Protein AF-A0A955TG73-F1 (afdb_monomer)

Structure (mmCIF, N/CA/C/O backbone):
data_AF-A0A955TG73-F1
#
_entry.id   AF-A0A955TG73-F1
#
loop_
_atom_site.group_PDB
_atom_site.id
_atom_site.type_symbol
_atom_site.label_atom_id
_atom_site.label_alt_id
_atom_site.label_comp_id
_atom_site.label_asym_id
_atom_site.label_entity_id
_atom_site.label_seq_id
_atom_site.pdbx_PDB_ins_code
_atom_site.Cartn_x
_atom_site.Cartn_y
_atom_site.Cartn_z
_atom_site.occupancy
_atom_site.B_iso_or_equiv
_atom_site.auth_seq_id
_atom_site.auth_comp_id
_atom_site.auth_asym_id
_atom_site.auth_atom_id
_atom_site.pdbx_PDB_model_num
ATOM 1 N N . GLY A 1 1 ? -7.334 1.514 2.984 1.00 88.94 1 GLY A N 1
ATOM 2 C CA . GLY A 1 1 ? -6.263 2.511 3.177 1.00 88.94 1 GLY A CA 1
ATOM 3 C C . GLY A 1 1 ? -4.890 1.878 3.072 1.00 88.94 1 GLY A C 1
ATOM 4 O O . GLY A 1 1 ? -4.337 1.876 1.985 1.00 88.94 1 GLY A O 1
ATOM 5 N N . ALA A 1 2 ? -4.373 1.296 4.160 1.00 93.38 2 ALA A N 1
ATOM 6 C CA . ALA A 1 2 ? -3.026 0.706 4.228 1.00 93.38 2 ALA A CA 1
ATOM 7 C C . ALA A 1 2 ? -2.688 -0.260 3.074 1.00 93.38 2 ALA A C 1
ATOM 9 O O . ALA A 1 2 ? -1.626 -0.147 2.473 1.00 93.38 2 ALA A O 1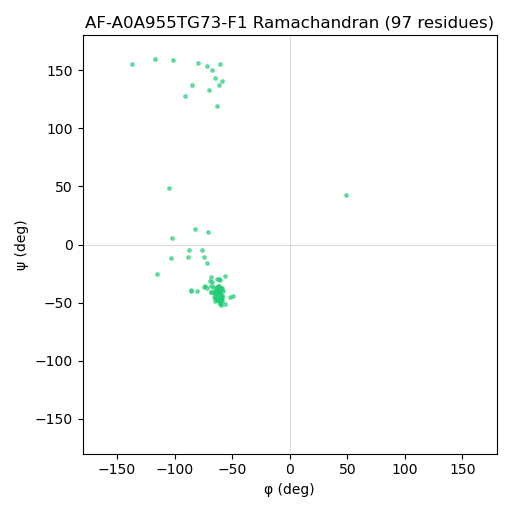
ATOM 10 N N . VAL A 1 3 ? -3.624 -1.150 2.729 1.00 93.81 3 VAL A N 1
ATOM 11 C CA . VAL A 1 3 ? -3.494 -2.100 1.606 1.00 93.81 3 VAL A CA 1
ATOM 12 C C . VAL A 1 3 ? -3.314 -1.376 0.263 1.00 93.81 3 VAL A C 1
ATOM 14 O O . VAL A 1 3 ? -2.458 -1.758 -0.523 1.00 93.81 3 VAL A O 1
ATOM 17 N N . SER A 1 4 ? -4.056 -0.281 0.056 1.00 94.62 4 SER A N 1
ATOM 18 C CA . SER A 1 4 ? -3.973 0.574 -1.139 1.00 94.62 4 SER A CA 1
ATOM 19 C C . SER A 1 4 ? -2.624 1.268 -1.252 1.00 94.62 4 SER A C 1
ATOM 21 O O . SER A 1 4 ? -1.999 1.240 -2.298 1.00 94.62 4 SER A O 1
ATOM 23 N N . ILE A 1 5 ? -2.160 1.883 -0.162 1.00 93.12 5 ILE A N 1
ATOM 24 C CA . ILE A 1 5 ? -0.894 2.631 -0.157 1.00 93.12 5 ILE A CA 1
ATOM 25 C C . ILE A 1 5 ? 0.306 1.689 -0.300 1.00 93.12 5 ILE A C 1
ATOM 27 O O . ILE A 1 5 ? 1.305 2.063 -0.895 1.00 93.12 5 ILE A O 1
ATOM 31 N N . SER A 1 6 ? 0.200 0.464 0.216 1.00 94.12 6 SER A N 1
ATOM 32 C CA . SER A 1 6 ? 1.250 -0.558 0.087 1.00 94.12 6 SER A CA 1
ATOM 33 C C . SER A 1 6 ? 1.194 -1.309 -1.251 1.00 94.12 6 SER A C 1
ATOM 35 O O . SER A 1 6 ? 1.786 -2.379 -1.353 1.00 94.12 6 SER A O 1
ATOM 37 N N . ALA A 1 7 ? 0.433 -0.793 -2.225 1.00 92.06 7 ALA A N 1
ATOM 38 C CA . ALA A 1 7 ? 0.289 -1.340 -3.571 1.00 92.06 7 ALA A CA 1
ATOM 39 C C . ALA A 1 7 ? -0.008 -2.849 -3.607 1.00 92.06 7 ALA A C 1
ATOM 41 O O . ALA A 1 7 ? 0.541 -3.593 -4.414 1.00 92.06 7 ALA A O 1
ATOM 42 N N . LEU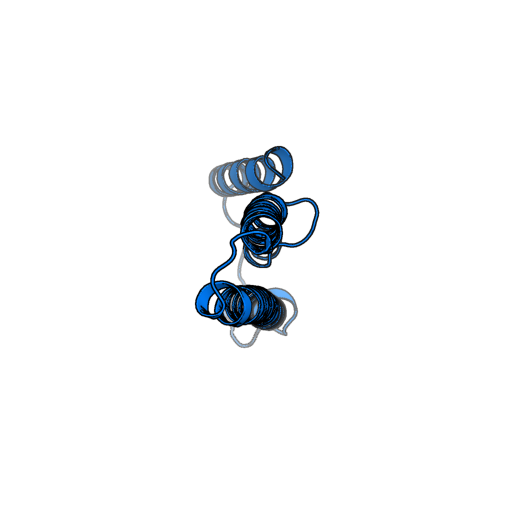 A 1 8 ? -0.891 -3.328 -2.727 1.00 91.94 8 LEU A N 1
ATOM 43 C CA . LEU A 1 8 ? -1.290 -4.734 -2.727 1.00 91.94 8 LEU A CA 1
ATOM 44 C C . LEU A 1 8 ? -2.434 -4.980 -3.730 1.00 91.94 8 LEU A C 1
ATOM 46 O O . LEU A 1 8 ? -3.400 -4.205 -3.755 1.00 91.94 8 LEU A O 1
ATOM 50 N N . PRO A 1 9 ? -2.402 -6.074 -4.512 1.00 90.12 9 PRO A N 1
ATOM 51 C CA . PRO A 1 9 ? -3.564 -6.503 -5.289 1.00 90.12 9 PRO A CA 1
ATOM 52 C C . PRO A 1 9 ? -4.751 -6.766 -4.345 1.00 90.12 9 PRO A C 1
ATOM 54 O O . PRO A 1 9 ? -4.528 -7.331 -3.268 1.00 90.12 9 PRO A O 1
ATOM 57 N N . PRO A 1 10 ? -6.007 -6.406 -4.681 1.00 91.62 10 PRO A N 1
ATOM 58 C CA . PRO A 1 10 ? -6.549 -5.826 -5.921 1.00 91.62 10 PRO A CA 1
ATOM 59 C C . PRO A 1 10 ? -6.870 -4.317 -5.796 1.00 91.62 10 PRO A C 1
ATOM 61 O O . PRO A 1 10 ? -7.989 -3.888 -6.048 1.00 91.62 10 PRO A O 1
ATOM 64 N N . THR A 1 11 ? -5.950 -3.501 -5.278 1.00 95.38 11 THR A N 1
ATOM 65 C CA . THR A 1 11 ? -6.231 -2.077 -5.010 1.00 95.38 11 THR A CA 1
ATOM 66 C C . THR A 1 11 ? -5.660 -1.140 -6.069 1.00 95.38 11 THR A C 1
ATOM 68 O O . THR A 1 11 ? -4.676 -1.451 -6.736 1.00 95.38 11 THR A O 1
ATOM 71 N N . ASN A 1 12 ? -6.218 0.069 -6.155 1.00 95.44 12 ASN A N 1
ATOM 72 C CA . ASN A 1 12 ? -5.784 1.098 -7.102 1.00 95.44 12 ASN A CA 1
ATOM 73 C C . ASN A 1 12 ? -4.295 1.480 -7.000 1.00 95.44 12 ASN A C 1
ATOM 75 O O . ASN A 1 12 ? -3.692 1.887 -7.992 1.00 95.44 12 ASN A O 1
ATOM 79 N N . GLY A 1 13 ? -3.681 1.331 -5.822 1.00 93.44 13 GLY A N 1
ATOM 80 C CA . GLY A 1 13 ? -2.260 1.606 -5.637 1.00 93.44 13 GLY A CA 1
ATOM 81 C C . GLY A 1 13 ? -1.384 0.595 -6.366 1.00 93.44 13 GLY A C 1
ATOM 82 O O . GLY A 1 13 ? -0.385 0.993 -6.956 1.00 93.44 13 GLY A O 1
ATOM 83 N N . PHE A 1 14 ? -1.805 -0.675 -6.417 1.00 94.56 14 PHE A N 1
ATOM 84 C CA . PHE A 1 14 ? -1.123 -1.699 -7.208 1.00 94.56 14 PHE A CA 1
ATOM 85 C C . PHE A 1 14 ? -1.175 -1.372 -8.699 1.00 94.56 14 PHE A C 1
ATOM 87 O O . PHE A 1 14 ? -0.140 -1.383 -9.355 1.00 94.56 14 PHE A O 1
ATOM 94 N N . VAL A 1 15 ? -2.353 -1.019 -9.227 1.00 95.25 15 VAL A N 1
ATOM 95 C CA . VAL A 1 15 ? -2.510 -0.654 -10.647 1.00 95.25 15 VAL A CA 1
ATOM 96 C C . VAL A 1 15 ? -1.630 0.536 -11.013 1.00 95.25 15 VAL A C 1
ATOM 98 O O . VAL A 1 15 ? -0.932 0.498 -12.023 1.00 95.25 15 VAL A O 1
ATOM 101 N N . SER A 1 16 ? -1.624 1.578 -10.180 1.00 94.31 16 SER A N 1
ATOM 102 C CA . SER A 1 16 ? -0.796 2.765 -10.400 1.00 94.31 16 SER A CA 1
ATOM 103 C C . SER A 1 16 ? 0.697 2.425 -10.436 1.00 94.31 16 SER A C 1
ATOM 105 O O . SER A 1 16 ? 1.390 2.774 -11.391 1.00 94.31 16 SER A O 1
ATOM 107 N N 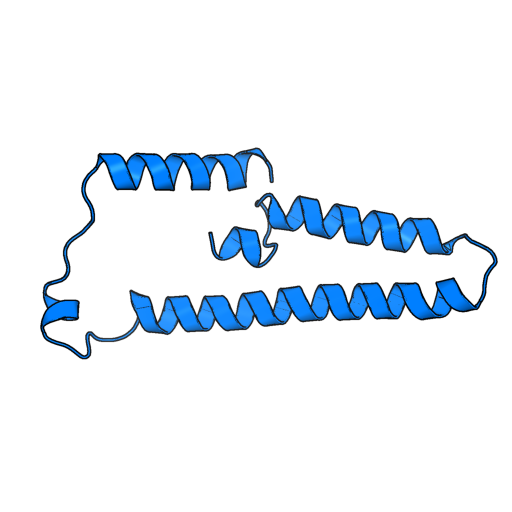. GLU A 1 17 ? 1.200 1.698 -9.434 1.00 94.38 17 GLU A N 1
ATOM 108 C CA . GLU A 1 17 ? 2.620 1.339 -9.363 1.00 94.38 17 GLU A CA 1
ATOM 109 C C . GLU A 1 17 ? 3.017 0.372 -10.488 1.00 94.38 17 GLU A C 1
ATOM 111 O O . GLU A 1 17 ? 4.080 0.513 -11.094 1.00 94.38 17 GLU A O 1
ATOM 116 N N . TRP A 1 18 ? 2.123 -0.549 -10.853 1.00 93.69 18 TRP A N 1
ATOM 117 C CA . TRP A 1 18 ? 2.304 -1.440 -11.994 1.00 93.69 18 TRP A CA 1
ATOM 118 C C . TRP A 1 18 ? 2.451 -0.678 -13.315 1.00 93.69 18 TRP A C 1
ATOM 120 O O . TRP A 1 18 ? 3.357 -0.975 -14.094 1.00 93.69 18 TRP A O 1
ATOM 130 N N . LEU A 1 19 ? 1.621 0.341 -13.562 1.00 95.06 19 LEU A N 1
ATOM 131 C CA . LEU A 1 19 ? 1.738 1.192 -14.752 1.00 95.06 19 LEU A CA 1
ATOM 132 C C . LEU A 1 19 ? 3.072 1.948 -14.787 1.00 95.06 19 LEU A C 1
ATOM 134 O O . LEU A 1 19 ? 3.674 2.083 -15.854 1.00 95.06 19 LEU A O 1
ATOM 138 N N . VAL A 1 20 ? 3.574 2.394 -13.630 1.00 94.44 20 VAL A N 1
ATOM 139 C CA . VAL A 1 20 ? 4.906 3.011 -13.534 1.00 94.44 20 VAL A CA 1
ATOM 140 C C . VAL A 1 20 ? 5.994 1.999 -13.895 1.00 94.44 20 VAL A C 1
ATOM 142 O O . VAL A 1 20 ? 6.860 2.313 -14.713 1.00 94.44 20 VAL A O 1
ATOM 145 N N . PHE A 1 21 ? 5.933 0.772 -13.366 1.00 92.75 21 PHE A N 1
ATOM 146 C CA . PHE A 1 21 ? 6.864 -0.293 -13.751 1.00 92.75 21 PHE A CA 1
ATOM 147 C C . PHE A 1 21 ? 6.809 -0.589 -15.251 1.00 92.75 21 PHE A C 1
ATOM 149 O O . PHE A 1 21 ? 7.858 -0.685 -15.884 1.00 92.75 21 PHE A O 1
ATOM 156 N N . GLN A 1 22 ? 5.617 -0.676 -15.845 1.00 92.69 22 GLN A N 1
ATOM 157 C CA . GLN A 1 22 ? 5.474 -0.871 -17.289 1.00 92.69 22 GLN A CA 1
ATOM 158 C C . GLN A 1 22 ? 6.123 0.265 -18.088 1.00 92.69 22 GLN A C 1
ATOM 160 O O . GLN A 1 22 ? 6.875 -0.007 -19.023 1.00 92.69 22 GLN A O 1
ATOM 165 N N . GLY A 1 23 ? 5.903 1.522 -17.696 1.00 91.88 23 GLY A N 1
ATOM 166 C CA . GLY A 1 23 ? 6.544 2.677 -18.329 1.00 91.88 23 GLY A CA 1
ATOM 167 C C . GLY A 1 23 ? 8.072 2.640 -18.229 1.00 91.88 23 GLY A C 1
ATOM 168 O O . GLY A 1 23 ? 8.765 2.924 -19.210 1.00 91.88 23 GLY A O 1
ATOM 169 N N . LEU A 1 24 ? 8.606 2.225 -17.075 1.00 90.00 24 LEU A N 1
ATOM 170 C CA . LEU A 1 24 ? 10.045 2.037 -16.879 1.00 90.00 24 LEU A CA 1
ATOM 171 C C . LEU A 1 24 ? 10.590 0.918 -17.773 1.00 90.00 24 LEU A C 1
ATOM 173 O O . LEU A 1 24 ? 11.603 1.121 -18.434 1.00 90.00 24 LEU A O 1
ATOM 177 N N . PHE A 1 25 ? 9.922 -0.234 -17.850 1.00 85.81 25 PHE A N 1
ATOM 178 C CA . PHE A 1 25 ? 10.396 -1.359 -18.659 1.00 85.81 25 PHE A CA 1
ATOM 179 C C . PHE A 1 25 ? 10.333 -1.082 -20.166 1.00 85.81 25 PHE A C 1
ATOM 181 O O . PHE A 1 25 ? 11.290 -1.395 -20.869 1.00 85.81 25 PHE A O 1
ATOM 188 N N . LEU A 1 26 ? 9.270 -0.439 -20.659 1.00 87.31 26 LEU A N 1
ATOM 189 C CA . LEU A 1 26 ? 9.149 -0.042 -22.072 1.00 87.31 26 LEU A CA 1
ATOM 190 C C . LEU A 1 26 ? 10.230 0.969 -22.489 1.00 87.31 26 LEU A C 1
ATOM 192 O O . LEU A 1 26 ? 10.683 0.981 -23.629 1.00 87.31 26 LEU A O 1
ATOM 196 N N . SER A 1 27 ? 10.697 1.794 -21.552 1.00 82.44 27 SER A N 1
ATOM 197 C CA . SER A 1 27 ? 11.710 2.823 -21.810 1.00 82.44 27 SER A CA 1
ATOM 198 C C . SER A 1 27 ? 13.145 2.269 -21.934 1.00 82.44 27 SER A C 1
ATOM 200 O O . SER A 1 27 ? 14.068 3.018 -22.265 1.00 82.44 27 SER A O 1
ATOM 202 N N . LEU A 1 28 ? 13.362 0.964 -21.710 1.00 75.38 28 LEU A N 1
ATOM 203 C CA . LEU A 1 28 ? 14.678 0.312 -21.827 1.00 75.38 28 LEU A CA 1
ATOM 204 C C . LEU A 1 28 ? 15.173 0.158 -23.277 1.00 75.38 28 LEU A C 1
ATOM 206 O O . LEU A 1 28 ? 16.367 -0.068 -23.496 1.00 75.38 28 LEU A O 1
ATOM 210 N N . GLU A 1 29 ? 14.289 0.306 -24.266 1.00 77.50 29 GLU A N 1
ATOM 211 C CA . GLU A 1 29 ? 14.625 0.197 -25.694 1.00 77.50 29 GLU A CA 1
ATOM 212 C C . GLU A 1 29 ? 15.389 1.423 -26.234 1.00 77.50 29 GLU A C 1
ATOM 214 O O . GLU A 1 29 ? 15.966 1.380 -27.322 1.00 77.50 29 GLU A O 1
ATOM 219 N N . ILE A 1 30 ? 15.468 2.513 -25.461 1.00 80.12 30 ILE A N 1
ATOM 220 C CA . ILE A 1 30 ? 16.148 3.749 -25.865 1.00 80.12 30 ILE A CA 1
ATOM 221 C C . ILE A 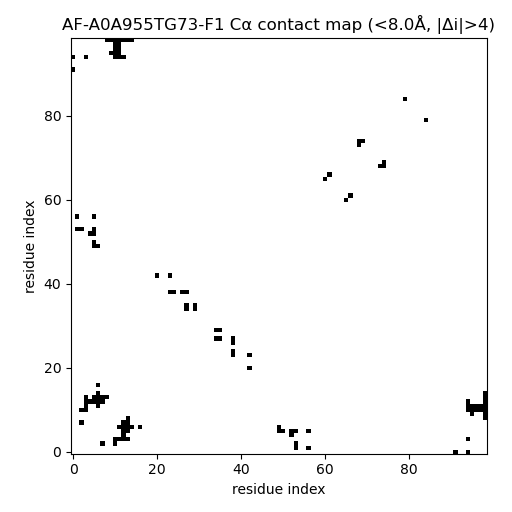1 30 ? 17.677 3.523 -25.910 1.00 80.12 30 ILE A C 1
ATOM 223 O O . ILE A 1 30 ? 18.264 3.022 -24.944 1.00 80.12 30 ILE A O 1
ATOM 227 N N . PRO A 1 31 ? 18.385 3.944 -26.979 1.00 74.38 31 PRO A N 1
ATOM 228 C CA . PRO A 1 31 ? 19.805 3.631 -27.191 1.00 74.38 31 PRO A CA 1
ATOM 229 C C . PRO A 1 31 ? 20.799 4.349 -26.254 1.00 74.38 31 PRO A C 1
ATOM 231 O O . PRO A 1 31 ? 22.005 4.272 -26.479 1.00 74.38 31 PRO A O 1
ATOM 234 N N . SER A 1 32 ? 20.355 5.018 -25.186 1.00 85.62 32 SER A N 1
ATOM 235 C CA . SER A 1 32 ? 21.263 5.719 -24.269 1.00 85.62 32 SER A CA 1
ATOM 236 C C . SER A 1 32 ? 21.723 4.830 -23.103 1.00 85.62 32 SER A C 1
ATOM 238 O O . SER A 1 32 ? 20.923 4.238 -22.378 1.00 85.62 32 SER A O 1
ATOM 240 N N . LEU A 1 33 ? 23.042 4.755 -22.897 1.00 83.31 33 LEU A N 1
ATOM 241 C CA . LEU A 1 33 ? 23.654 3.966 -21.820 1.00 83.31 33 LEU A CA 1
ATOM 242 C C . LEU A 1 33 ? 23.238 4.461 -20.424 1.00 83.31 33 LEU A C 1
ATOM 244 O O . LEU A 1 33 ? 23.032 3.661 -19.516 1.00 83.31 33 LEU A O 1
ATOM 248 N N . PHE A 1 34 ? 23.079 5.778 -20.267 1.00 86.88 34 PHE A N 1
ATOM 249 C CA . PHE A 1 34 ? 22.669 6.396 -19.008 1.00 86.88 34 PHE A CA 1
ATOM 250 C C . PHE A 1 34 ? 21.274 5.934 -18.559 1.00 86.88 34 PHE A C 1
ATOM 252 O O . PHE A 1 34 ? 21.115 5.499 -17.419 1.00 86.88 34 PHE A O 1
ATOM 259 N N . LEU A 1 35 ? 20.276 5.947 -19.455 1.00 85.81 35 LEU A N 1
ATOM 260 C CA . LEU A 1 35 ? 18.920 5.482 -19.127 1.00 85.81 35 LEU A CA 1
ATOM 261 C C . LEU A 1 35 ? 18.895 3.988 -18.794 1.00 85.81 35 LEU A C 1
ATOM 263 O O . LEU A 1 35 ? 18.212 3.596 -17.853 1.00 85.81 35 LEU A O 1
ATOM 267 N N . LYS A 1 36 ? 19.690 3.166 -19.492 1.00 85.06 36 LYS A N 1
ATOM 268 C CA . LYS A 1 36 ? 19.790 1.722 -19.216 1.00 85.06 36 LYS A CA 1
ATOM 269 C C . LYS A 1 36 ? 20.301 1.402 -17.810 1.00 85.06 36 LYS A C 1
ATOM 271 O O . LYS A 1 36 ? 19.923 0.374 -17.259 1.00 85.06 36 LYS A O 1
ATOM 276 N N . LEU A 1 37 ? 21.129 2.268 -17.225 1.00 87.62 37 LEU A N 1
ATOM 277 C CA . LEU A 1 37 ? 21.601 2.130 -15.843 1.00 87.62 37 LEU A CA 1
ATOM 278 C C . LEU A 1 37 ? 20.623 2.738 -14.829 1.00 87.62 37 LEU A C 1
ATOM 280 O O . LEU A 1 37 ? 20.398 2.156 -13.772 1.00 87.62 37 LEU A O 1
ATOM 284 N N . MET A 1 38 ? 20.027 3.893 -15.137 1.00 90.06 38 MET A N 1
ATOM 285 C CA . MET A 1 38 ? 19.148 4.609 -14.205 1.00 90.06 38 MET A CA 1
ATOM 286 C C . MET A 1 38 ? 17.767 3.959 -14.033 1.00 90.06 38 MET A C 1
ATOM 288 O O . MET A 1 38 ? 17.245 3.954 -12.921 1.00 90.06 38 MET A O 1
ATOM 292 N N . LEU A 1 39 ? 17.173 3.390 -15.088 1.00 91.06 39 LEU A N 1
ATOM 293 C CA . LEU A 1 39 ? 15.833 2.781 -15.029 1.00 91.06 39 LEU A CA 1
ATOM 294 C C . LEU A 1 39 ? 15.734 1.610 -14.040 1.00 91.06 39 LEU A C 1
ATOM 296 O O . LEU A 1 39 ? 14.822 1.626 -13.213 1.00 91.06 39 LEU A O 1
ATOM 300 N N . PRO A 1 40 ? 16.647 0.617 -14.059 1.00 90.69 40 PRO A N 1
ATOM 301 C CA . PRO A 1 40 ? 16.625 -0.463 -13.075 1.00 90.69 40 PRO A CA 1
ATOM 302 C C . PRO A 1 40 ? 16.804 0.042 -11.641 1.00 90.69 40 PRO A C 1
ATOM 304 O O . PRO A 1 40 ? 16.167 -0.476 -10.728 1.00 90.69 40 PRO A O 1
ATOM 307 N N . ILE A 1 41 ? 17.626 1.077 -11.436 1.00 93.06 41 ILE A N 1
ATOM 308 C CA . ILE A 1 41 ? 17.809 1.703 -10.118 1.00 93.06 41 ILE A CA 1
ATOM 309 C C . ILE A 1 41 ? 16.508 2.370 -9.664 1.00 93.06 41 ILE A C 1
ATOM 311 O O . ILE A 1 41 ? 16.090 2.176 -8.525 1.00 93.06 41 ILE A O 1
ATOM 315 N N . ALA A 1 42 ? 15.835 3.107 -10.550 1.00 93.25 42 ALA A N 1
ATOM 316 C CA . ALA A 1 42 ? 14.544 3.718 -10.255 1.00 93.25 42 ALA A CA 1
ATOM 317 C C . ALA A 1 42 ? 13.481 2.660 -9.912 1.00 93.25 42 ALA A C 1
ATOM 319 O O . ALA A 1 42 ? 12.777 2.807 -8.917 1.00 93.25 42 ALA A O 1
ATOM 320 N N . ALA A 1 43 ? 13.416 1.565 -10.676 1.00 93.38 43 AL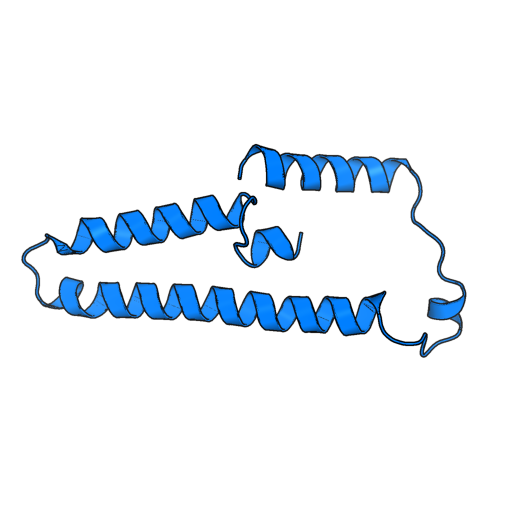A A N 1
ATOM 321 C CA . ALA A 1 43 ? 12.520 0.444 -10.401 1.00 93.38 43 ALA A CA 1
ATOM 322 C C . ALA A 1 43 ? 12.823 -0.220 -9.044 1.00 93.38 43 ALA A C 1
ATOM 324 O O . ALA A 1 43 ? 11.907 -0.502 -8.273 1.00 93.38 43 ALA A O 1
ATOM 325 N N . ALA A 1 44 ? 14.101 -0.426 -8.713 1.00 94.81 44 ALA A N 1
ATOM 326 C CA . ALA A 1 44 ? 14.509 -0.992 -7.429 1.00 94.81 44 ALA A CA 1
ATOM 327 C C . ALA A 1 44 ? 14.156 -0.072 -6.250 1.00 94.81 44 ALA A C 1
ATOM 329 O O . ALA A 1 44 ? 13.675 -0.546 -5.221 1.00 94.81 44 ALA A O 1
ATOM 330 N N . LEU A 1 45 ? 14.356 1.242 -6.399 1.00 96.25 45 LEU A N 1
ATOM 331 C CA . LEU A 1 45 ? 13.963 2.226 -5.390 1.00 96.25 45 LEU A CA 1
ATOM 332 C C . LEU A 1 45 ? 12.444 2.268 -5.211 1.00 96.25 45 LEU A C 1
ATOM 334 O O . LEU A 1 45 ? 11.981 2.302 -4.074 1.00 96.25 45 LEU A O 1
ATOM 338 N N . LEU A 1 46 ? 11.676 2.204 -6.301 1.00 94.25 46 LEU A N 1
ATOM 339 C CA . LEU A 1 46 ? 10.217 2.144 -6.246 1.00 94.25 46 LEU A CA 1
ATOM 340 C C . LEU A 1 46 ? 9.753 0.905 -5.462 1.00 94.25 46 LEU A C 1
ATOM 342 O O . LEU A 1 46 ? 9.070 1.040 -4.446 1.00 94.25 46 LEU A O 1
ATOM 346 N N . ALA A 1 47 ? 10.256 -0.278 -5.826 1.00 93.81 47 ALA A N 1
ATOM 347 C CA . ALA A 1 47 ? 9.956 -1.525 -5.121 1.00 93.81 47 ALA A CA 1
ATOM 348 C C . ALA A 1 47 ? 10.343 -1.471 -3.630 1.00 93.81 47 ALA A C 1
ATOM 350 O O . ALA A 1 47 ? 9.603 -1.945 -2.764 1.00 93.81 47 ALA A O 1
ATOM 351 N N . LEU A 1 48 ? 11.486 -0.855 -3.307 1.00 95.94 48 LEU A N 1
ATOM 352 C CA . LEU A 1 48 ? 11.924 -0.661 -1.927 1.00 95.94 48 LEU A CA 1
ATOM 353 C C . LEU A 1 48 ? 10.951 0.231 -1.145 1.00 95.94 48 LEU A C 1
ATOM 355 O O . LEU A 1 48 ? 10.627 -0.083 0.002 1.00 95.94 48 LEU A O 1
ATOM 359 N N . THR A 1 49 ? 10.461 1.321 -1.743 1.00 94.50 49 THR A N 1
ATOM 360 C CA . THR A 1 49 ? 9.480 2.197 -1.083 1.00 94.50 49 THR A CA 1
ATOM 361 C C . THR A 1 49 ? 8.166 1.477 -0.797 1.00 94.50 49 THR A C 1
ATOM 363 O O . THR A 1 49 ? 7.645 1.616 0.312 1.00 94.50 49 THR A O 1
ATOM 366 N N . GLY A 1 50 ? 7.685 0.639 -1.721 1.00 93.00 50 GLY A N 1
ATOM 367 C CA . GLY A 1 50 ? 6.503 -0.200 -1.511 1.00 93.0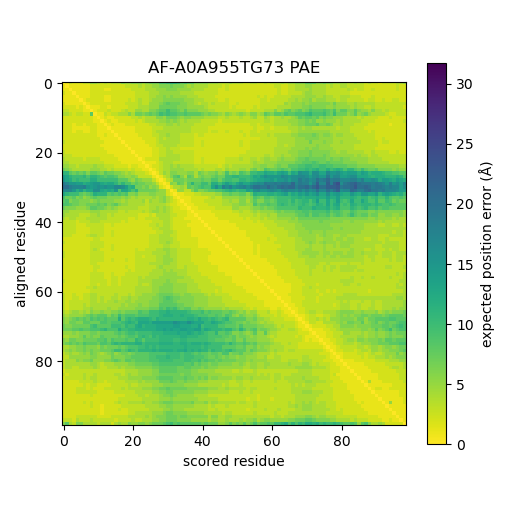0 50 GLY A CA 1
ATOM 368 C C . GLY A 1 50 ? 6.694 -1.196 -0.360 1.00 93.00 50 GLY A C 1
ATOM 369 O O . GLY A 1 50 ? 5.858 -1.286 0.542 1.00 93.00 50 GLY A O 1
ATOM 370 N N . ALA A 1 51 ? 7.845 -1.877 -0.309 1.00 94.81 51 ALA A N 1
ATOM 371 C CA . ALA A 1 51 ? 8.171 -2.808 0.774 1.00 94.81 51 ALA A CA 1
ATOM 372 C C . ALA A 1 51 ? 8.272 -2.115 2.148 1.00 94.81 51 ALA A C 1
ATOM 374 O O . ALA A 1 51 ? 7.770 -2.632 3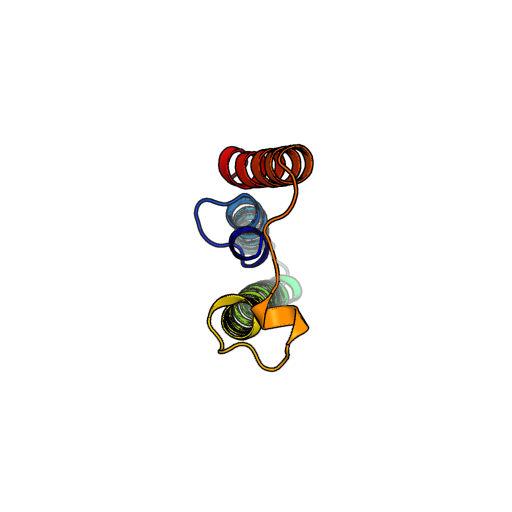.151 1.00 94.81 51 ALA A O 1
ATOM 375 N N . LEU A 1 52 ? 8.882 -0.926 2.204 1.00 95.94 52 LEU A N 1
ATOM 376 C CA . LEU A 1 52 ? 8.954 -0.124 3.428 1.00 95.94 52 LEU A CA 1
ATOM 377 C C . LEU A 1 52 ? 7.569 0.357 3.870 1.00 95.94 52 LEU A C 1
ATOM 379 O O . LEU A 1 52 ? 7.262 0.294 5.062 1.00 95.94 52 LEU A O 1
ATOM 383 N N . ALA A 1 53 ? 6.721 0.795 2.935 1.00 95.56 53 ALA A N 1
ATOM 384 C CA . ALA A 1 53 ? 5.343 1.171 3.230 1.00 95.56 53 ALA A CA 1
ATOM 385 C C . ALA A 1 53 ? 4.580 -0.007 3.849 1.00 95.56 53 ALA A C 1
ATOM 387 O O . ALA A 1 53 ? 3.998 0.145 4.927 1.00 95.56 53 ALA A O 1
ATOM 388 N N . LEU A 1 54 ? 4.670 -1.195 3.242 1.00 95.06 54 LEU A N 1
ATOM 389 C CA . LEU A 1 54 ? 4.052 -2.414 3.760 1.00 95.06 54 LEU A CA 1
ATOM 390 C C . LEU A 1 54 ? 4.509 -2.714 5.195 1.00 95.06 54 LEU A C 1
ATOM 392 O O . LEU A 1 54 ? 3.676 -2.884 6.086 1.00 95.06 54 LEU A O 1
ATOM 396 N N . ALA A 1 55 ? 5.821 -2.727 5.449 1.00 96.56 55 ALA A N 1
ATOM 397 C CA . ALA A 1 55 ? 6.371 -2.997 6.777 1.00 96.56 55 ALA A CA 1
ATOM 398 C C . ALA A 1 55 ? 5.899 -1.972 7.825 1.00 96.56 55 ALA A C 1
ATOM 400 O O . ALA A 1 55 ? 5.486 -2.338 8.931 1.00 96.56 55 ALA A O 1
ATOM 401 N N . CYS A 1 56 ? 5.911 -0.685 7.469 1.00 96.19 56 CYS A N 1
ATOM 402 C CA . CYS A 1 56 ? 5.445 0.397 8.330 1.00 96.19 56 CYS A CA 1
ATOM 403 C C . CYS A 1 56 ? 3.956 0.263 8.661 1.00 96.19 56 CYS A C 1
ATOM 405 O O . CYS A 1 56 ? 3.578 0.383 9.829 1.00 96.19 56 CYS A O 1
ATOM 407 N N . PHE A 1 57 ? 3.109 -0.024 7.671 1.00 95.69 57 PHE A N 1
ATOM 408 C CA . PHE A 1 57 ? 1.668 -0.134 7.882 1.00 95.69 57 PHE A CA 1
ATOM 409 C C . PHE A 1 57 ? 1.259 -1.415 8.608 1.00 95.69 57 PHE A C 1
ATOM 411 O O . PHE A 1 57 ? 0.364 -1.350 9.450 1.00 95.69 57 PHE A O 1
ATOM 418 N N . VAL A 1 58 ? 1.930 -2.547 8.371 1.00 95.50 58 VAL A N 1
ATOM 419 C CA . VAL A 1 58 ? 1.724 -3.774 9.161 1.00 95.50 58 VAL A CA 1
ATOM 420 C C . VAL A 1 58 ? 2.041 -3.509 10.630 1.00 95.50 58 VAL A C 1
ATOM 422 O O . VAL A 1 58 ? 1.246 -3.842 11.510 1.00 95.50 58 VAL A O 1
ATOM 425 N N . LYS A 1 59 ? 3.164 -2.837 10.909 1.00 95.44 59 LYS A N 1
ATOM 426 C CA . LYS A 1 59 ? 3.541 -2.457 12.274 1.00 95.44 59 LYS A CA 1
ATOM 427 C C . LYS A 1 59 ? 2.533 -1.488 12.895 1.00 95.44 59 LYS A C 1
ATOM 429 O O . LYS A 1 59 ? 2.119 -1.701 14.032 1.00 95.44 59 LYS A O 1
ATOM 434 N N . ALA A 1 60 ? 2.132 -0.444 12.172 1.00 95.56 60 ALA A N 1
ATOM 435 C CA . ALA A 1 60 ? 1.161 0.532 12.660 1.00 95.56 60 ALA A CA 1
ATOM 436 C C . ALA A 1 60 ? -0.186 -0.132 12.980 1.00 95.56 60 ALA A C 1
ATOM 438 O O . ALA A 1 60 ? -0.717 0.049 14.073 1.00 95.56 60 ALA A O 1
ATOM 439 N N . PHE A 1 61 ? -0.695 -0.972 12.076 1.00 94.25 61 PHE A N 1
ATOM 440 C CA . PHE A 1 61 ? -1.939 -1.708 12.284 1.00 94.25 61 PHE A CA 1
ATOM 441 C C . PHE A 1 61 ? -1.843 -2.671 13.475 1.00 94.25 61 PHE A C 1
ATOM 443 O O . PHE A 1 61 ? -2.725 -2.680 14.333 1.00 94.25 61 PHE A O 1
ATOM 450 N N . GLY A 1 62 ? -0.739 -3.41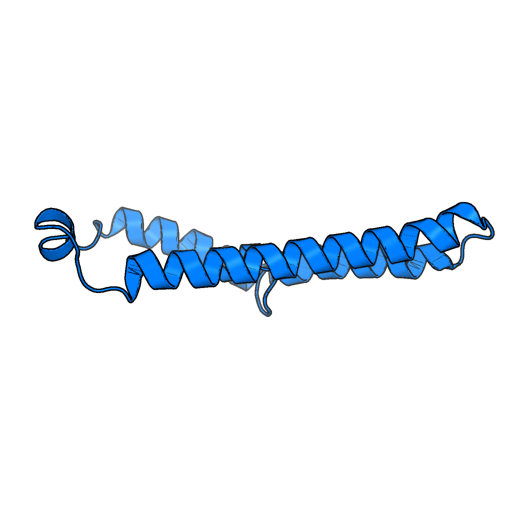6 13.580 1.00 94.31 62 GLY A N 1
ATOM 451 C CA . GLY A 1 62 ? -0.481 -4.323 14.697 1.00 94.31 62 GLY A CA 1
ATOM 452 C C . GLY A 1 62 ? -0.460 -3.615 16.052 1.00 94.31 62 GLY A C 1
ATOM 453 O O . GLY A 1 62 ? -1.085 -4.079 17.003 1.00 94.31 62 GLY A O 1
ATOM 454 N N . ILE A 1 63 ? 0.205 -2.461 16.141 1.00 94.25 63 ILE A N 1
ATOM 455 C CA . ILE A 1 63 ? 0.298 -1.691 17.389 1.00 94.25 63 ILE A CA 1
ATOM 456 C C . ILE A 1 63 ? -1.039 -1.031 17.748 1.00 94.25 63 ILE A C 1
ATOM 458 O O . ILE A 1 63 ? -1.374 -0.959 18.928 1.00 94.25 63 ILE A O 1
ATOM 462 N N . SER A 1 64 ? -1.795 -0.540 16.764 1.00 92.00 64 SER A N 1
ATOM 463 C CA . SER A 1 64 ? -3.043 0.188 17.016 1.00 92.00 64 SER A CA 1
ATOM 464 C C . SER A 1 64 ? -4.238 -0.721 17.300 1.00 92.00 64 SER A C 1
ATOM 466 O O . SER A 1 64 ? -5.039 -0.385 18.167 1.00 92.00 64 SER A O 1
ATOM 468 N N . PHE A 1 65 ? -4.370 -1.845 16.587 1.00 90.56 65 PHE A N 1
ATOM 469 C CA . PHE A 1 65 ? -5.592 -2.662 16.608 1.00 90.56 65 PHE A CA 1
ATOM 470 C C . PHE A 1 65 ? -5.414 -4.062 17.206 1.00 90.56 65 PHE A C 1
ATOM 472 O O . PHE A 1 65 ? -6.389 -4.619 17.701 1.00 90.56 65 PHE A O 1
ATOM 479 N N . LEU A 1 66 ? -4.205 -4.639 17.182 1.00 92.69 66 LEU A N 1
ATOM 480 C CA . LEU A 1 66 ? -3.953 -5.992 17.707 1.00 92.69 66 LEU A CA 1
ATOM 481 C C . LEU A 1 66 ? -3.257 -6.002 19.076 1.00 92.69 66 LEU A C 1
ATOM 483 O O . LEU A 1 66 ? -3.176 -7.048 19.718 1.00 92.69 66 LEU A O 1
ATOM 487 N N . ALA A 1 67 ? -2.740 -4.863 19.537 1.00 91.38 67 ALA A N 1
ATOM 488 C CA . ALA A 1 67 ? -2.078 -4.766 20.833 1.00 91.38 67 ALA A CA 1
ATOM 489 C C . ALA A 1 67 ? -3.080 -4.656 21.996 1.00 91.38 67 ALA A C 1
ATOM 491 O O . ALA A 1 67 ? -4.198 -4.166 21.842 1.00 91.38 67 ALA A O 1
ATOM 492 N N . LEU A 1 68 ? -2.647 -5.046 23.202 1.00 92.19 68 LEU A N 1
ATOM 493 C CA . LEU A 1 68 ? -3.434 -4.818 24.416 1.00 92.19 68 LEU A CA 1
ATOM 494 C C . LEU A 1 68 ? -3.585 -3.311 24.705 1.00 92.19 68 LEU A C 1
ATOM 496 O O . LEU A 1 68 ? -2.623 -2.551 24.532 1.00 92.19 68 LEU A O 1
ATOM 500 N N . PRO A 1 69 ? -4.751 -2.872 25.218 1.00 90.12 69 PRO A N 1
ATOM 501 C CA . PRO A 1 69 ? -4.984 -1.477 25.561 1.00 90.12 69 PRO A CA 1
ATOM 502 C C . PRO A 1 69 ? -4.034 -1.038 26.679 1.00 90.12 69 PRO A C 1
ATOM 504 O O . PRO A 1 69 ? -4.067 -1.560 27.791 1.00 90.12 69 PRO A O 1
ATOM 507 N N . ARG A 1 70 ? -3.193 -0.042 26.386 1.00 90.38 70 ARG A N 1
ATOM 508 C CA . ARG A 1 70 ? -2.197 0.493 27.333 1.00 90.38 70 ARG A CA 1
ATOM 509 C C . ARG A 1 70 ? -2.735 1.617 28.219 1.00 90.38 70 ARG A C 1
ATOM 511 O O . ARG A 1 70 ? -2.066 2.030 29.158 1.00 90.38 70 ARG A O 1
ATOM 518 N N . THR A 1 71 ? -3.924 2.138 27.916 1.00 92.19 71 THR A N 1
ATOM 519 C CA . THR A 1 71 ? -4.547 3.252 28.642 1.00 92.19 71 THR A CA 1
ATOM 520 C C . THR A 1 71 ? -6.033 2.994 28.888 1.00 92.19 71 THR A C 1
ATOM 522 O O . THR A 1 71 ? -6.690 2.263 28.145 1.00 92.19 71 THR A O 1
ATOM 525 N N . SER A 1 72 ? -6.585 3.633 29.926 1.00 89.94 72 SER A N 1
ATOM 526 C CA . SER A 1 72 ? -8.022 3.567 30.245 1.00 89.94 72 SER A CA 1
ATOM 527 C C . SER A 1 72 ? -8.896 4.089 29.095 1.00 89.94 72 SER A C 1
ATOM 529 O O . SER A 1 72 ? -9.933 3.503 28.796 1.00 89.94 72 SER A O 1
ATOM 531 N N . HIS A 1 73 ? -8.440 5.137 28.397 1.00 91.06 73 HIS A N 1
ATOM 532 C CA . HIS A 1 73 ? -9.123 5.689 27.224 1.00 91.06 73 HIS A CA 1
ATOM 533 C C . HIS A 1 73 ? -9.201 4.678 26.075 1.00 91.06 73 HIS A C 1
ATOM 535 O O . HIS A 1 73 ? -10.281 4.470 25.535 1.00 91.06 73 HIS A O 1
ATOM 541 N N . ALA A 1 74 ? -8.096 3.992 25.752 1.00 88.88 74 ALA A N 1
ATOM 542 C CA . ALA A 1 74 ? -8.089 2.965 24.709 1.00 88.88 74 ALA A CA 1
ATOM 543 C C . ALA A 1 74 ? -9.014 1.786 25.054 1.00 88.88 74 ALA A C 1
ATOM 545 O O . ALA A 1 74 ? -9.690 1.255 24.182 1.00 88.88 74 ALA A O 1
ATOM 546 N N . ARG A 1 75 ? -9.098 1.408 26.338 1.00 90.12 75 ARG A N 1
ATOM 547 C CA . ARG A 1 75 ? -9.981 0.322 26.798 1.00 90.12 75 ARG A CA 1
ATOM 548 C C . ARG A 1 75 ? -11.472 0.660 26.690 1.00 90.12 75 ARG A C 1
ATOM 550 O O . ARG A 1 75 ? -12.286 -0.249 26.581 1.00 90.12 75 ARG A O 1
ATOM 557 N N . LYS A 1 76 ? -11.828 1.944 26.767 1.00 93.69 76 LYS A N 1
ATOM 558 C CA . LYS A 1 76 ? -13.213 2.441 26.698 1.00 93.69 76 LYS A CA 1
ATOM 559 C C . LYS A 1 76 ? -13.571 3.028 25.329 1.00 93.69 76 LYS A C 1
ATOM 561 O O . LYS A 1 76 ? -14.639 3.620 25.199 1.00 93.69 76 LYS A O 1
ATOM 566 N N . ALA A 1 77 ? -12.679 2.928 24.344 1.00 90.88 77 ALA A N 1
ATOM 567 C CA . ALA A 1 77 ? -12.922 3.461 23.014 1.00 90.88 77 ALA A CA 1
ATOM 568 C C . ALA A 1 77 ? -14.143 2.774 22.381 1.00 90.88 77 ALA A C 1
ATOM 570 O O . ALA A 1 77 ? -14.313 1.560 22.491 1.00 90.88 77 ALA A O 1
ATOM 571 N N . LEU A 1 78 ? -14.992 3.572 21.737 1.00 92.69 78 LEU A N 1
ATOM 572 C CA . LEU A 1 78 ? -16.184 3.120 21.027 1.00 92.69 78 LEU A CA 1
ATOM 573 C C . LEU A 1 78 ? -16.048 3.441 19.540 1.00 92.69 78 LEU A C 1
ATOM 575 O O . LEU A 1 78 ? -15.271 4.311 19.146 1.00 92.69 78 LEU A O 1
ATOM 579 N N . GLU A 1 79 ? -16.826 2.732 18.730 1.00 92.44 79 GLU A N 1
ATOM 580 C CA . GLU A 1 79 ? -16.836 2.903 17.281 1.00 92.44 79 GLU A CA 1
ATOM 581 C C . GLU A 1 79 ? -17.400 4.270 16.864 1.00 92.44 79 GLU A C 1
ATOM 583 O O . GLU A 1 79 ? -18.272 4.840 17.527 1.00 92.44 79 GLU A O 1
ATOM 588 N N . VAL A 1 80 ? -16.922 4.786 15.732 1.00 95.00 80 VAL A N 1
ATOM 589 C CA . VAL A 1 80 ? -17.356 6.086 15.206 1.00 95.00 80 VAL A CA 1
ATOM 590 C C . VAL A 1 80 ? -18.796 6.034 14.652 1.00 95.00 80 VAL A C 1
ATOM 592 O O . VAL A 1 80 ? -19.284 4.975 14.224 1.00 95.00 80 VAL A O 1
ATOM 595 N N . PRO A 1 81 ? -19.525 7.170 14.634 1.00 96.75 81 PRO A N 1
ATOM 596 C CA . PRO A 1 81 ? -20.909 7.207 14.166 1.00 96.75 81 PRO A CA 1
ATOM 597 C C . PRO A 1 81 ? -21.051 6.780 12.695 1.00 96.75 81 PRO A C 1
ATOM 599 O O . PRO A 1 81 ? -20.127 6.891 11.888 1.00 96.75 81 PRO A O 1
ATOM 602 N N . VAL A 1 82 ? -22.246 6.296 12.336 1.00 96.44 82 VAL A N 1
ATOM 603 C CA . VAL A 1 82 ? -22.550 5.706 11.015 1.00 96.44 82 VAL A CA 1
ATOM 604 C C . VAL A 1 82 ? -22.147 6.597 9.829 1.00 96.44 82 VAL A C 1
ATOM 606 O O . VAL A 1 82 ? -21.516 6.066 8.917 1.00 96.44 82 VAL A O 1
ATOM 609 N N . PRO A 1 83 ? -22.413 7.920 9.812 1.00 96.88 83 PRO A N 1
ATOM 610 C CA . PRO A 1 83 ? -22.052 8.760 8.667 1.00 96.88 83 PRO A CA 1
ATOM 611 C C . PRO A 1 83 ? -20.549 8.748 8.356 1.00 96.88 83 PRO A C 1
ATOM 613 O O . PRO A 1 83 ? -20.154 8.707 7.193 1.00 96.88 83 PRO A O 1
ATOM 616 N N . MET A 1 84 ? -19.702 8.705 9.390 1.00 96.75 84 MET A N 1
ATOM 617 C CA . MET A 1 84 ? -18.249 8.639 9.228 1.00 96.75 84 MET A CA 1
ATOM 618 C C . MET A 1 84 ? -17.817 7.290 8.638 1.00 96.75 84 MET A C 1
ATOM 620 O O . MET A 1 84 ? -16.983 7.247 7.734 1.00 96.75 84 MET A O 1
ATOM 624 N N . ARG A 1 85 ? -18.441 6.191 9.083 1.00 96.44 85 ARG A N 1
ATOM 625 C CA . ARG A 1 85 ? -18.188 4.848 8.538 1.00 96.44 85 ARG A CA 1
ATOM 626 C C . ARG A 1 85 ? -18.608 4.727 7.080 1.00 96.44 85 ARG A C 1
ATOM 628 O O . ARG A 1 85 ? -17.879 4.123 6.301 1.00 96.44 85 ARG A O 1
ATOM 635 N N . VAL A 1 86 ? -19.738 5.323 6.698 1.00 97.31 86 VAL A N 1
ATOM 636 C CA . VAL A 1 86 ? -20.194 5.344 5.300 1.00 97.31 86 VAL A CA 1
ATOM 637 C C . VAL A 1 86 ? -19.195 6.095 4.422 1.00 97.31 86 VAL A C 1
ATOM 639 O O . VAL A 1 86 ? -18.810 5.577 3.377 1.00 97.31 86 VAL A O 1
ATOM 642 N N . GLY A 1 87 ? -18.704 7.258 4.864 1.00 96.69 87 GLY A N 1
ATOM 643 C CA . GLY A 1 87 ? -17.674 8.003 4.134 1.00 96.69 87 GLY A CA 1
ATOM 644 C C . GLY A 1 87 ? -16.386 7.196 3.944 1.00 96.69 87 GLY A C 1
ATOM 645 O O . GLY A 1 87 ? -15.885 7.071 2.827 1.00 96.69 87 GLY A O 1
ATOM 646 N N . MET A 1 88 ? -15.881 6.576 5.015 1.00 96.25 88 MET A N 1
ATOM 647 C CA . MET A 1 88 ? -14.702 5.703 4.947 1.00 96.25 88 MET A CA 1
ATOM 648 C C . MET A 1 88 ? -14.931 4.479 4.051 1.00 96.25 88 MET A C 1
ATOM 650 O O . MET A 1 88 ? -14.041 4.100 3.292 1.00 96.25 88 MET A O 1
ATOM 654 N N . GLY A 1 89 ? -16.120 3.876 4.123 1.00 96.38 89 GLY A N 1
ATOM 655 C CA . GLY A 1 89 ? -16.513 2.724 3.318 1.00 96.38 89 GLY A CA 1
ATOM 656 C C . GLY A 1 89 ? -16.607 3.053 1.831 1.00 96.38 89 GLY A C 1
ATOM 657 O O . GLY A 1 89 ? -16.108 2.285 1.015 1.00 96.38 89 GLY A O 1
ATOM 658 N N . LEU A 1 90 ? -17.157 4.218 1.476 1.00 97.31 90 LEU A N 1
ATOM 659 C CA . LEU A 1 90 ? -17.210 4.699 0.095 1.00 97.31 90 LEU A CA 1
ATOM 660 C C . LEU A 1 90 ? -15.802 4.858 -0.488 1.00 97.31 90 LEU A C 1
ATOM 662 O O . LEU A 1 90 ? -15.511 4.321 -1.552 1.00 97.31 90 LEU A O 1
ATOM 666 N N . LEU A 1 91 ? -14.910 5.543 0.233 1.00 96.00 91 LEU A N 1
ATOM 667 C CA . LEU A 1 91 ? -13.513 5.721 -0.176 1.00 96.00 91 LEU A CA 1
ATOM 668 C C . LEU A 1 91 ? -12.780 4.379 -0.305 1.00 96.00 91 LEU A C 1
ATOM 670 O O . LEU A 1 91 ? -12.049 4.163 -1.268 1.00 96.00 91 LEU A O 1
ATOM 674 N N . ALA A 1 92 ? -12.994 3.458 0.637 1.00 95.56 92 ALA A N 1
ATOM 675 C CA . ALA A 1 92 ? -12.423 2.118 0.566 1.00 95.56 92 ALA A CA 1
ATOM 676 C C . ALA A 1 92 ? -12.956 1.325 -0.638 1.00 95.56 92 ALA A C 1
ATOM 678 O O . ALA A 1 92 ? -12.180 0.643 -1.302 1.00 95.56 92 ALA A O 1
ATOM 679 N N . GLY A 1 93 ? -14.249 1.452 -0.946 1.00 96.25 93 GLY A N 1
ATOM 680 C CA . GLY A 1 93 ? -14.864 0.866 -2.133 1.00 96.25 93 GLY A CA 1
ATOM 681 C C . GLY A 1 93 ? -14.258 1.417 -3.421 1.00 96.25 93 GLY A C 1
ATOM 682 O O . GLY A 1 93 ? -13.878 0.641 -4.289 1.00 96.25 93 GLY A O 1
ATOM 683 N N . LEU A 1 94 ? -14.068 2.735 -3.519 1.00 95.31 94 LEU A N 1
ATOM 684 C CA . LEU A 1 94 ? -13.402 3.362 -4.668 1.00 95.31 94 LEU A CA 1
ATOM 685 C C . LEU A 1 94 ? -11.963 2.862 -4.854 1.00 95.31 94 LEU A C 1
ATOM 687 O O . LEU A 1 94 ? -11.546 2.624 -5.982 1.00 95.31 94 LEU A O 1
ATOM 691 N N . CYS A 1 95 ? -11.216 2.647 -3.767 1.00 95.50 95 CYS A N 1
ATOM 692 C CA . CYS A 1 95 ? -9.880 2.049 -3.839 1.00 95.50 95 CYS A CA 1
ATOM 693 C C . CYS A 1 95 ? -9.871 0.639 -4.447 1.00 95.50 95 CYS A C 1
ATOM 695 O O . CYS A 1 95 ? -8.864 0.263 -5.039 1.00 95.50 95 CYS A O 1
ATOM 697 N N . LEU A 1 96 ? -10.948 -0.131 -4.277 1.00 94.69 96 LEU A N 1
ATOM 698 C CA . LEU A 1 96 ? -11.088 -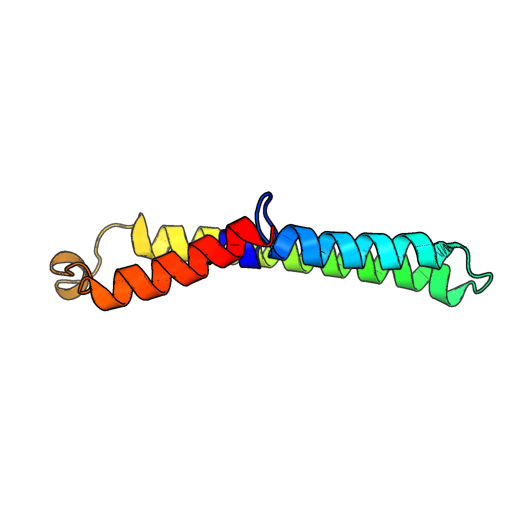1.478 -4.836 1.00 94.69 96 LEU A CA 1
ATOM 699 C C . LEU A 1 96 ? -11.633 -1.454 -6.265 1.00 94.69 96 LEU A C 1
ATOM 701 O O . LEU A 1 96 ? -11.177 -2.223 -7.089 1.00 94.69 96 LEU A O 1
ATOM 705 N N . VAL A 1 97 ? -12.594 -0.577 -6.566 1.00 94.88 97 VAL A N 1
ATOM 706 C CA . VAL A 1 97 ? -13.194 -0.466 -7.910 1.00 94.88 97 VAL A CA 1
ATOM 707 C C . VAL A 1 97 ? -12.195 0.064 -8.941 1.00 94.88 97 VAL A C 1
ATOM 709 O O . VAL A 1 97 ? -12.282 -0.280 -10.113 1.00 94.88 97 VAL A O 1
ATOM 712 N N . LEU A 1 98 ? -11.276 0.933 -8.514 1.00 91.50 98 LEU A N 1
ATOM 713 C CA . LEU A 1 98 ? -10.224 1.491 -9.368 1.00 91.50 98 LEU A CA 1
ATOM 714 C C . LEU A 1 98 ? -8.951 0.624 -9.418 1.00 91.50 98 LEU A C 1
ATOM 716 O O . LEU A 1 98 ? -8.000 1.006 -10.098 1.00 91.50 98 LEU A O 1
ATOM 720 N N . GLY A 1 99 ? -8.897 -0.455 -8.633 1.00 83.69 99 GLY A N 1
ATOM 721 C CA . GLY A 1 99 ? -7.821 -1.450 -8.638 1.00 83.69 99 GLY A CA 1
ATOM 722 C C . GLY A 1 99 ? -8.139 -2.621 -9.550 1.00 83.69 99 GLY A C 1
ATOM 723 O O . GLY A 1 99 ? -7.171 -3.265 -10.002 1.00 83.69 99 GLY A O 1
#

Solvent-accessible surface area (backbone atoms only — not comparable to full-atom values): 5526 Å² total; per-residue (Å²): 100,65,56,29,74,29,38,35,86,63,14,28,35,23,47,54,53,50,52,50,51,51,54,48,60,67,57,58,77,55,93,48,71,67,58,59,57,48,42,60,52,52,53,51,51,51,54,48,51,35,54,51,43,39,55,53,44,53,50,50,48,43,62,72,73,71,46,80,69,90,44,74,65,64,67,67,63,74,83,77,59,66,73,61,51,50,54,52,48,51,55,48,48,50,39,43,75,65,54

Sequence (99 aa):
GAVSISALPPTNGFVSEWLVFQGLFLSLEIPSLFLKLMLPIAAALLALTGALALACFVKAFGISFLALPRTSHARKALEVPVPMRVGMGLLAGLCLVLG

pLDDT: mean 92.26, std 4.58, range [74.38, 97.31]

Mean predicted aligned error: 4.63 Å

Foldseek 3Di:
DLCLCLLHPPFLNVVVLVVVLVVLVVVCPDPDPVSVVVSVVVNVVSNVVSVVSNVVVVVVCCVLPVDDDPDPCSVPDDDDDPVVVVVVVVVVVNRNVND

Radius of gyration: 19.08 Å; Cα contacts (8 Å, |Δi|>4): 63; chains: 1; bounding box: 46×15×57 Å

Secondary structure (DSSP, 8-state):
-HHHHTT-TTSHHHHHHHHHHHHHHHGGGSS-HHHHHHHHHHHHHHHHHHHHHHHHHHHHHIIIIISPP-SHHHHT--PPPHHHHHHHHHHHHHHHHT-